Protein AF-A0A3N9PJY9-F1 (afd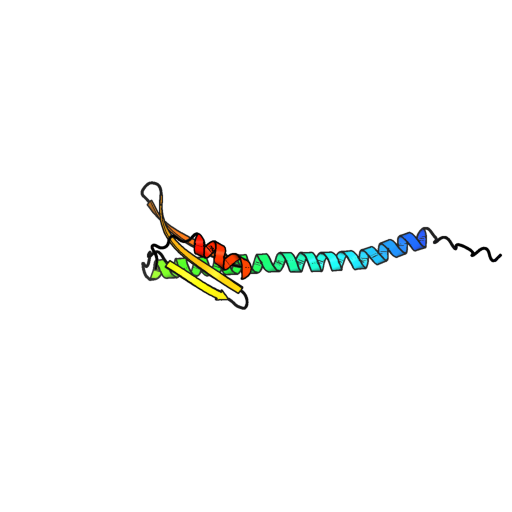b_monomer_lite)

Structure (mmCIF, N/CA/C/O backbone):
data_AF-A0A3N9PJY9-F1
#
_entry.id   AF-A0A3N9PJY9-F1
#
loop_
_atom_site.group_PDB
_atom_site.id
_atom_site.type_symbol
_atom_site.label_atom_id
_atom_site.label_alt_id
_atom_site.label_comp_id
_atom_site.label_asym_id
_atom_site.label_entity_id
_atom_site.label_seq_id
_atom_site.pdbx_PDB_ins_code
_atom_site.Cartn_x
_atom_site.Cartn_y
_atom_site.Cartn_z
_atom_site.occupancy
_atom_site.B_iso_or_equiv
_atom_site.auth_seq_id
_atom_site.auth_comp_id
_atom_site.auth_asym_id
_atom_site.auth_atom_id
_atom_site.pdbx_PDB_model_num
ATOM 1 N N . MET A 1 1 ? 20.018 19.523 -65.898 1.00 37.66 1 MET A N 1
ATOM 2 C CA . MET A 1 1 ? 19.052 19.009 -64.904 1.00 37.66 1 MET A CA 1
ATOM 3 C C . MET A 1 1 ? 19.683 17.777 -64.263 1.00 37.66 1 MET A C 1
ATOM 5 O O . MET A 1 1 ? 19.847 16.781 -64.951 1.00 37.66 1 MET A O 1
ATOM 9 N N . LYS A 1 2 ? 20.205 17.884 -63.031 1.00 36.34 2 LYS A N 1
ATOM 10 C CA . LYS A 1 2 ? 20.875 16.761 -62.349 1.00 36.34 2 LYS A CA 1
ATOM 11 C C . LYS A 1 2 ? 19.798 15.835 -61.785 1.00 36.34 2 LYS A C 1
ATOM 13 O O . LYS A 1 2 ? 19.137 16.199 -60.819 1.00 36.34 2 LYS A O 1
ATOM 18 N N . ILE A 1 3 ? 19.607 14.682 -62.417 1.00 47.38 3 ILE A N 1
ATOM 19 C CA . ILE A 1 3 ? 18.806 13.591 -61.861 1.00 47.38 3 ILE A CA 1
ATOM 20 C C . ILE A 1 3 ? 19.613 13.061 -60.675 1.00 47.38 3 ILE A C 1
ATOM 22 O O . ILE A 1 3 ? 20.723 12.564 -60.851 1.00 47.38 3 ILE A O 1
ATOM 26 N N . MET A 1 4 ? 19.120 13.301 -59.461 1.00 46.47 4 MET A N 1
ATOM 27 C CA . MET A 1 4 ? 19.731 12.771 -58.248 1.00 46.47 4 MET A CA 1
ATOM 28 C C . MET A 1 4 ? 19.497 11.262 -58.214 1.00 46.47 4 MET A C 1
ATOM 30 O O . MET A 1 4 ? 18.358 10.803 -58.224 1.00 46.47 4 MET A O 1
ATOM 34 N N . ASP A 1 5 ? 20.596 10.522 -58.200 1.00 48.59 5 ASP A N 1
ATOM 35 C CA . ASP A 1 5 ? 20.672 9.069 -58.099 1.00 48.59 5 ASP A CA 1
ATOM 36 C C . ASP A 1 5 ? 20.067 8.620 -56.753 1.00 48.59 5 ASP A C 1
ATOM 38 O O . ASP A 1 5 ? 20.668 8.806 -55.691 1.00 48.59 5 ASP A O 1
ATOM 42 N N . GLN A 1 6 ? 18.840 8.091 -56.761 1.00 54.44 6 GLN A N 1
ATOM 43 C CA . GLN A 1 6 ? 18.240 7.480 -55.573 1.00 54.44 6 GLN A CA 1
ATOM 44 C C . GLN A 1 6 ? 18.860 6.093 -55.381 1.00 54.44 6 GLN A C 1
ATOM 46 O O . GLN A 1 6 ? 18.397 5.104 -55.945 1.00 54.44 6 GLN A O 1
ATOM 51 N N . LYS A 1 7 ? 19.929 6.015 -54.583 1.00 60.06 7 LYS A N 1
ATOM 52 C CA . LYS A 1 7 ? 20.488 4.738 -54.121 1.00 60.06 7 LYS A CA 1
ATOM 53 C C . LYS A 1 7 ? 19.474 4.057 -53.200 1.00 60.06 7 LYS A C 1
ATOM 55 O O . LYS A 1 7 ? 19.354 4.417 -52.033 1.00 60.06 7 LYS A O 1
ATOM 60 N N . GLY A 1 8 ? 18.714 3.108 -53.743 1.00 58.28 8 GLY A N 1
ATOM 61 C CA . GLY A 1 8 ? 17.864 2.223 -52.951 1.00 58.28 8 GLY A CA 1
ATOM 62 C C . GLY A 1 8 ? 18.719 1.385 -52.002 1.00 58.28 8 GLY A C 1
ATOM 63 O O . GLY A 1 8 ? 19.741 0.837 -52.413 1.00 58.28 8 GLY A O 1
ATOM 64 N N . TYR A 1 9 ? 18.315 1.313 -50.737 1.00 67.69 9 TYR A N 1
ATOM 65 C CA . TYR A 1 9 ? 18.976 0.470 -49.744 1.00 67.69 9 TYR A CA 1
ATOM 66 C C . TYR A 1 9 ? 18.809 -1.007 -50.105 1.00 67.69 9 TYR A C 1
ATOM 68 O O . TYR A 1 9 ? 17.738 -1.435 -50.544 1.00 67.69 9 TYR A O 1
ATOM 76 N N . SER A 1 10 ? 19.862 -1.796 -49.908 1.00 75.56 10 SER A N 1
ATOM 77 C CA . SER A 1 10 ? 19.786 -3.245 -50.080 1.00 75.56 10 SER A CA 1
ATOM 78 C C . SER A 1 10 ? 18.892 -3.854 -48.998 1.00 75.56 10 SER A C 1
ATOM 80 O O . SER A 1 10 ? 18.915 -3.423 -47.845 1.00 75.56 10 SER A O 1
ATOM 82 N N . ILE A 1 11 ? 18.153 -4.914 -49.340 1.00 76.75 11 ILE A N 1
ATOM 83 C CA . ILE A 1 11 ? 17.318 -5.687 -48.400 1.00 76.75 11 ILE A CA 1
ATOM 84 C C . ILE A 1 11 ? 18.124 -6.092 -47.154 1.00 76.75 11 ILE A C 1
ATOM 86 O O . ILE A 1 11 ? 17.612 -6.073 -46.035 1.00 76.75 11 ILE A O 1
ATOM 90 N N . VAL A 1 12 ? 19.410 -6.399 -47.340 1.00 77.12 12 VAL A N 1
ATOM 91 C CA . VAL A 1 12 ? 20.334 -6.745 -46.255 1.00 77.12 12 VAL A CA 1
ATOM 92 C C . VAL A 1 12 ? 20.572 -5.557 -45.323 1.00 77.12 12 VAL A C 1
ATOM 94 O O . VAL A 1 12 ? 20.553 -5.728 -44.108 1.00 77.12 12 VAL A O 1
ATOM 97 N N . GLU A 1 13 ? 20.743 -4.346 -45.851 1.00 77.06 13 GLU A N 1
ATOM 98 C CA . GLU A 1 13 ? 20.943 -3.136 -45.042 1.00 77.06 13 GLU A CA 1
ATOM 99 C C . GLU A 1 13 ? 19.687 -2.802 -44.235 1.00 77.06 13 GLU A C 1
ATOM 101 O O . GLU A 1 13 ? 19.787 -2.449 -43.062 1.00 77.06 13 GLU A O 1
ATOM 106 N N . THR A 1 14 ? 18.500 -2.988 -44.820 1.00 79.94 14 THR A N 1
ATOM 107 C CA . THR A 1 14 ? 17.229 -2.772 -44.115 1.00 79.94 14 THR A CA 1
ATOM 108 C C . THR A 1 14 ? 17.026 -3.796 -42.997 1.00 79.94 14 THR A C 1
ATOM 110 O O . THR A 1 14 ? 16.692 -3.422 -41.875 1.00 79.94 14 THR A O 1
ATOM 113 N N . LEU A 1 15 ? 17.296 -5.079 -43.261 1.00 76.81 15 LEU A N 1
ATOM 114 C CA . LEU A 1 15 ? 17.210 -6.141 -42.252 1.00 76.81 15 LEU A CA 1
ATOM 115 C C . LEU A 1 15 ? 18.223 -5.943 -41.120 1.00 76.81 15 LEU A C 1
ATOM 117 O O . LEU A 1 15 ? 17.884 -6.106 -39.949 1.00 76.81 15 LEU A O 1
ATOM 121 N N . THR A 1 16 ? 19.449 -5.541 -41.458 1.00 80.56 16 THR A N 1
ATOM 122 C CA . THR A 1 16 ? 20.498 -5.272 -40.467 1.00 80.56 16 THR A CA 1
ATOM 123 C C . THR A 1 16 ? 20.133 -4.058 -39.619 1.00 80.56 16 THR A C 1
ATOM 125 O O . THR A 1 16 ? 20.241 -4.112 -38.396 1.00 80.56 16 THR A O 1
ATOM 128 N N . ALA A 1 17 ? 19.615 -2.992 -40.236 1.00 82.00 17 ALA A N 1
ATOM 129 C CA . ALA A 1 17 ? 19.124 -1.826 -39.514 1.00 82.00 17 ALA A CA 1
ATOM 130 C C . ALA A 1 17 ? 17.987 -2.201 -38.552 1.00 82.00 17 ALA A C 1
ATOM 132 O O . ALA A 1 17 ? 18.044 -1.812 -37.391 1.00 82.00 17 ALA A O 1
ATOM 133 N N . MET A 1 18 ? 17.009 -3.011 -38.979 1.00 82.62 18 MET A N 1
ATOM 134 C CA . MET A 1 18 ? 15.911 -3.476 -38.118 1.00 82.62 18 MET A CA 1
ATOM 135 C C . MET A 1 18 ? 16.399 -4.347 -36.955 1.00 82.62 18 MET A C 1
ATOM 137 O O . MET A 1 18 ? 15.921 -4.182 -35.831 1.00 82.62 18 MET A O 1
ATOM 141 N N . ALA A 1 19 ? 17.363 -5.240 -37.188 1.00 80.00 19 ALA A N 1
ATOM 142 C CA . ALA A 1 19 ? 17.963 -6.055 -36.134 1.00 80.00 19 ALA A CA 1
ATOM 143 C C . ALA A 1 19 ? 18.690 -5.183 -35.097 1.00 80.00 19 ALA A C 1
ATOM 145 O O . ALA A 1 19 ? 18.438 -5.314 -33.900 1.00 80.00 19 ALA A O 1
ATOM 146 N N . VAL A 1 20 ? 19.514 -4.232 -35.548 1.00 82.75 20 VAL A N 1
ATOM 147 C CA . VAL A 1 20 ? 20.215 -3.282 -34.666 1.00 82.75 20 VAL A CA 1
ATOM 148 C C . VAL A 1 20 ? 19.219 -2.412 -33.892 1.00 82.75 20 VAL A C 1
ATOM 150 O O . VAL A 1 20 ? 19.376 -2.212 -32.689 1.00 82.75 20 VAL A O 1
ATOM 153 N N . PHE A 1 21 ? 18.149 -1.952 -34.545 1.00 78.94 21 PHE A N 1
ATOM 154 C CA . PHE A 1 21 ? 17.095 -1.171 -33.895 1.00 78.94 21 PHE A CA 1
ATOM 155 C C . PHE A 1 21 ? 16.361 -1.984 -32.820 1.00 78.94 21 PHE A C 1
ATOM 157 O O . PHE A 1 21 ? 16.085 -1.477 -31.735 1.00 78.94 21 PHE A O 1
ATOM 164 N N . SER A 1 22 ? 16.099 -3.265 -33.085 1.00 74.56 22 SER A N 1
ATOM 165 C CA . SER A 1 22 ? 15.442 -4.180 -32.143 1.00 74.56 22 SER A CA 1
ATOM 166 C C . SER A 1 22 ? 16.305 -4.440 -30.907 1.00 74.56 22 SER A C 1
ATOM 168 O O . SER A 1 22 ? 15.793 -4.431 -29.789 1.00 74.56 22 SER A O 1
ATOM 170 N N . VAL A 1 23 ? 17.622 -4.588 -31.089 1.00 81.12 23 VAL A N 1
ATOM 171 C CA . VAL A 1 23 ? 18.591 -4.750 -29.991 1.00 81.12 23 VAL A CA 1
ATOM 172 C C . VAL A 1 23 ? 18.604 -3.541 -29.051 1.00 81.12 23 VAL A C 1
ATOM 174 O O . VAL A 1 23 ? 18.836 -3.713 -27.860 1.00 81.12 23 VAL A O 1
ATOM 177 N N . LEU A 1 24 ? 18.317 -2.333 -29.545 1.00 77.62 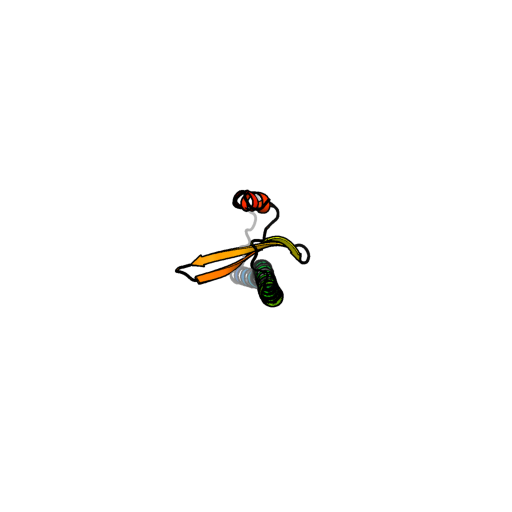24 LEU A N 1
ATOM 178 C CA . LEU A 1 24 ? 18.276 -1.117 -28.724 1.00 77.62 24 LEU A CA 1
ATOM 179 C C . LEU A 1 24 ? 16.891 -0.840 -28.119 1.00 77.62 24 LEU A C 1
ATOM 181 O O . LEU A 1 24 ? 16.791 -0.424 -26.965 1.00 77.62 24 LEU A O 1
ATOM 185 N N . ILE A 1 25 ? 15.813 -1.085 -28.868 1.00 80.81 25 ILE A N 1
ATOM 186 C CA . ILE A 1 25 ? 14.444 -0.784 -28.425 1.00 80.81 25 ILE A CA 1
ATOM 187 C C . ILE A 1 25 ? 13.979 -1.729 -27.320 1.00 80.81 25 ILE A C 1
ATOM 189 O O . ILE A 1 25 ? 13.351 -1.281 -26.361 1.00 80.81 25 ILE A O 1
ATOM 193 N N . ILE A 1 26 ? 14.270 -3.025 -27.442 1.00 77.19 26 ILE A N 1
ATOM 194 C CA . ILE A 1 26 ? 13.808 -4.041 -26.490 1.00 77.19 26 ILE A CA 1
ATOM 195 C C . ILE A 1 26 ? 14.307 -3.763 -25.059 1.00 77.19 26 ILE A C 1
ATOM 197 O O . ILE A 1 26 ? 13.460 -3.688 -24.163 1.00 77.19 26 ILE A O 1
ATOM 201 N N . PRO A 1 27 ? 15.613 -3.545 -24.796 1.00 78.56 27 PRO A N 1
ATOM 202 C CA . PRO A 1 27 ? 16.079 -3.254 -23.441 1.00 78.56 27 PRO A CA 1
ATOM 203 C C . PRO A 1 27 ? 15.556 -1.908 -22.922 1.00 78.56 27 PRO A C 1
ATOM 205 O O . PRO A 1 27 ? 15.261 -1.782 -21.733 1.00 78.56 27 PRO A O 1
ATOM 208 N N . PHE A 1 28 ? 15.366 -0.912 -23.794 1.00 81.31 28 PHE A N 1
ATOM 209 C CA . PHE A 1 28 ? 14.781 0.372 -23.404 1.00 81.31 28 PHE A CA 1
ATOM 210 C C . PHE A 1 28 ? 13.325 0.218 -22.936 1.00 81.31 28 PHE A C 1
ATOM 212 O O . PHE A 1 28 ? 12.957 0.707 -21.867 1.00 81.31 28 PHE A O 1
ATOM 219 N N . TYR A 1 29 ? 12.511 -0.535 -23.683 1.00 79.75 29 TYR A N 1
ATOM 220 C CA . TYR A 1 29 ? 11.138 -0.861 -23.292 1.00 79.75 29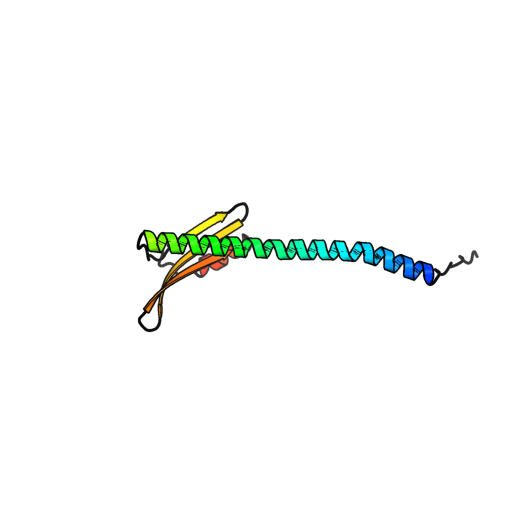 TYR A CA 1
ATOM 221 C C . TYR A 1 29 ? 11.082 -1.682 -22.006 1.00 79.75 29 TYR A C 1
ATOM 223 O O . TYR A 1 29 ? 10.274 -1.383 -21.129 1.00 79.75 29 TYR A O 1
ATOM 231 N N . GLN A 1 30 ? 11.954 -2.683 -21.862 1.00 73.69 30 GLN A N 1
ATOM 232 C CA . GLN A 1 30 ? 12.046 -3.460 -20.626 1.00 73.69 30 GLN A CA 1
ATOM 233 C C . GLN A 1 30 ? 12.360 -2.555 -19.435 1.00 73.69 30 GLN A C 1
ATOM 235 O O . GLN A 1 30 ? 11.683 -2.643 -18.416 1.00 73.69 30 GLN A O 1
ATOM 240 N N . THR A 1 31 ? 13.307 -1.630 -19.582 1.00 75.31 31 THR A N 1
ATOM 241 C CA . THR A 1 31 ? 13.677 -0.684 -18.520 1.00 75.31 31 THR A CA 1
ATOM 242 C C . THR A 1 31 ? 12.484 0.185 -18.112 1.00 75.31 31 THR A C 1
ATOM 244 O O . THR A 1 31 ? 12.191 0.308 -16.925 1.00 75.31 31 THR A O 1
ATOM 247 N N . LEU A 1 32 ? 11.732 0.724 -19.078 1.00 73.69 32 LEU A N 1
ATOM 248 C CA . LEU A 1 32 ? 10.521 1.507 -18.804 1.00 73.69 32 LEU A CA 1
ATOM 249 C C . LEU A 1 32 ? 9.437 0.693 -18.083 1.00 73.69 32 LEU A C 1
ATOM 251 O O . LEU A 1 32 ? 8.842 1.182 -17.122 1.00 73.69 32 LEU A O 1
ATOM 255 N N . VAL A 1 33 ? 9.199 -0.547 -18.514 1.00 69.44 33 VAL A N 1
ATOM 256 C CA . VAL A 1 33 ? 8.214 -1.444 -17.891 1.00 69.44 33 VAL A CA 1
ATOM 257 C C . VAL A 1 33 ? 8.630 -1.814 -16.466 1.00 69.44 33 VAL A C 1
ATOM 259 O O . VAL A 1 33 ? 7.803 -1.749 -15.556 1.00 69.44 33 VAL A O 1
ATOM 262 N N . PHE A 1 34 ? 9.909 -2.127 -16.236 1.00 66.38 34 PHE A N 1
ATOM 263 C CA . PHE A 1 34 ? 10.435 -2.403 -14.898 1.00 66.38 34 PHE A CA 1
ATOM 264 C C . PHE A 1 34 ? 10.281 -1.194 -13.968 1.00 66.38 34 PHE A C 1
ATOM 266 O O . PHE A 1 34 ? 9.743 -1.345 -12.873 1.00 66.38 34 PHE A O 1
ATOM 273 N N . PHE A 1 35 ? 10.636 0.015 -14.415 1.00 61.75 35 PHE A N 1
ATOM 274 C CA . PHE A 1 35 ? 10.452 1.238 -13.620 1.00 61.75 35 PHE A CA 1
ATOM 275 C C . PHE A 1 35 ? 8.981 1.523 -13.274 1.00 61.75 35 PHE A C 1
ATOM 277 O O . PHE A 1 35 ? 8.679 2.064 -12.205 1.00 61.75 35 PHE A O 1
ATOM 284 N N . GLN A 1 36 ? 8.045 1.177 -14.162 1.00 62.06 36 GLN A N 1
ATOM 285 C CA . GLN A 1 36 ? 6.615 1.333 -13.891 1.00 62.06 36 GLN A CA 1
ATOM 286 C C . GLN A 1 36 ? 6.088 0.291 -1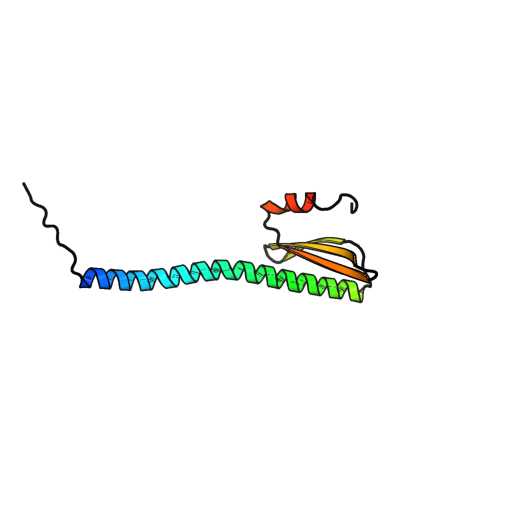2.896 1.00 62.06 36 GLN A C 1
ATOM 288 O O . GLN A 1 36 ? 5.298 0.641 -12.017 1.00 62.06 36 GLN A O 1
ATOM 293 N N . LEU A 1 37 ? 6.533 -0.964 -13.001 1.00 59.62 37 LEU A N 1
ATOM 294 C CA . LEU A 1 37 ? 6.109 -2.052 -12.114 1.00 59.62 37 LEU A CA 1
ATOM 295 C C . LEU A 1 37 ? 6.670 -1.906 -10.694 1.00 59.62 37 LEU A C 1
ATOM 297 O O . LEU A 1 37 ? 5.940 -2.119 -9.722 1.00 59.62 37 LEU A O 1
ATOM 301 N N . ASP A 1 38 ? 7.927 -1.485 -10.566 1.00 62.38 38 ASP A N 1
ATOM 302 C CA . ASP A 1 38 ? 8.624 -1.418 -9.278 1.00 62.38 38 ASP A CA 1
ATOM 303 C C . ASP A 1 38 ? 7.978 -0.397 -8.326 1.00 62.38 38 ASP A C 1
ATOM 305 O O . ASP A 1 38 ? 7.784 -0.628 -7.130 1.00 62.38 38 ASP A O 1
ATOM 309 N N . ASN A 1 39 ? 7.480 0.712 -8.879 1.00 64.81 39 ASN A N 1
ATOM 310 C CA . ASN A 1 39 ? 6.812 1.731 -8.079 1.00 64.81 39 ASN A CA 1
ATOM 311 C C . ASN A 1 39 ? 5.538 1.221 -7.385 1.00 64.81 39 ASN A C 1
ATOM 313 O O . ASN A 1 39 ? 5.287 1.611 -6.243 1.00 64.81 39 ASN A O 1
ATOM 317 N N . GLY A 1 40 ? 4.760 0.351 -8.036 1.00 70.94 40 GLY A N 1
ATOM 318 C CA . GLY A 1 40 ? 3.542 -0.221 -7.456 1.00 70.94 40 GLY A CA 1
ATOM 319 C C . GLY A 1 40 ? 3.815 -1.334 -6.441 1.00 70.94 40 GLY A C 1
ATOM 320 O O . GLY A 1 40 ? 3.080 -1.459 -5.460 1.00 70.94 40 GLY A O 1
ATOM 321 N N . ALA A 1 41 ? 4.879 -2.117 -6.643 1.00 76.81 41 ALA A N 1
ATOM 322 C CA . ALA A 1 41 ? 5.282 -3.175 -5.717 1.00 76.81 41 ALA A CA 1
ATOM 323 C C . ALA A 1 41 ? 5.699 -2.600 -4.355 1.00 76.81 41 ALA A C 1
ATOM 325 O O . ALA A 1 41 ? 5.226 -3.062 -3.315 1.00 76.81 41 ALA A O 1
ATOM 326 N N . VAL A 1 42 ? 6.491 -1.524 -4.365 1.00 81.62 42 VAL A N 1
ATOM 327 C CA . VAL A 1 42 ? 6.938 -0.832 -3.147 1.00 81.62 42 VAL A CA 1
ATOM 328 C C . VAL A 1 42 ? 5.766 -0.240 -2.353 1.00 81.62 42 VAL A C 1
ATOM 330 O O . VAL A 1 42 ? 5.769 -0.304 -1.125 1.00 81.62 42 VAL A O 1
ATOM 333 N N . ASP A 1 43 ? 4.741 0.307 -3.019 1.00 83.50 43 ASP A N 1
ATOM 334 C CA . ASP A 1 43 ? 3.545 0.830 -2.335 1.00 83.50 43 ASP A CA 1
ATOM 335 C C . ASP A 1 43 ? 2.769 -0.279 -1.630 1.00 83.50 43 ASP A C 1
ATOM 337 O O . ASP A 1 43 ? 2.357 -0.114 -0.485 1.00 83.50 43 ASP A O 1
ATOM 341 N N . ARG A 1 44 ? 2.579 -1.418 -2.307 1.00 82.75 44 ARG A N 1
ATOM 342 C CA . ARG A 1 44 ? 1.855 -2.562 -1.743 1.00 82.75 44 ARG A CA 1
ATOM 343 C C . ARG A 1 44 ? 2.603 -3.164 -0.565 1.00 82.75 44 ARG A C 1
ATOM 345 O O . ARG A 1 44 ? 1.988 -3.400 0.466 1.00 82.75 44 ARG A O 1
ATOM 352 N N . MET A 1 45 ? 3.913 -3.359 -0.697 1.00 86.69 45 MET A N 1
ATOM 353 C CA . MET A 1 45 ? 4.739 -3.904 0.380 1.00 86.69 45 MET A CA 1
ATOM 354 C C . MET A 1 45 ? 4.695 -3.006 1.622 1.00 86.69 45 MET A C 1
ATOM 356 O O . MET A 1 45 ? 4.468 -3.491 2.726 1.00 86.69 45 MET A O 1
ATOM 360 N N . ASN A 1 46 ? 4.832 -1.688 1.443 1.00 88.69 46 ASN A N 1
ATOM 361 C CA . ASN A 1 46 ? 4.720 -0.738 2.551 1.00 88.69 46 ASN A CA 1
ATOM 362 C C . ASN A 1 46 ? 3.314 -0.692 3.156 1.00 88.69 46 ASN A C 1
ATOM 364 O O . ASN A 1 46 ? 3.190 -0.554 4.368 1.00 88.69 46 ASN A O 1
ATOM 368 N N . ALA A 1 47 ? 2.266 -0.783 2.334 1.00 87.31 47 ALA A N 1
ATOM 369 C CA . ALA A 1 47 ? 0.891 -0.789 2.819 1.00 87.31 47 ALA A CA 1
ATOM 370 C C . ALA A 1 47 ? 0.588 -2.032 3.667 1.00 87.31 47 ALA A C 1
ATOM 372 O O . ALA A 1 47 ? -0.068 -1.909 4.696 1.00 87.31 47 ALA A O 1
ATOM 373 N N . VAL A 1 48 ? 1.100 -3.200 3.263 1.00 89.31 48 VAL A N 1
ATOM 374 C CA . VAL A 1 48 ? 0.965 -4.451 4.024 1.00 89.31 48 VAL A CA 1
ATOM 375 C C . VAL A 1 48 ? 1.709 -4.361 5.354 1.00 89.31 48 VAL A C 1
ATOM 377 O O . VAL A 1 48 ? 1.085 -4.558 6.388 1.00 89.31 48 VAL A O 1
ATOM 380 N N . ASP A 1 49 ? 2.985 -3.964 5.358 1.00 92.88 49 ASP A N 1
ATOM 381 C CA . ASP A 1 49 ? 3.756 -3.832 6.609 1.00 92.88 49 ASP A CA 1
ATOM 382 C C . ASP A 1 49 ? 3.149 -2.777 7.555 1.00 92.88 49 ASP A C 1
ATOM 384 O O . ASP A 1 49 ? 3.174 -2.933 8.771 1.00 92.88 49 ASP A O 1
ATOM 388 N N . LEU A 1 50 ? 2.555 -1.701 7.025 1.00 91.88 50 LEU A N 1
ATOM 389 C CA . LEU A 1 50 ? 1.789 -0.760 7.849 1.00 91.88 50 LEU A CA 1
ATOM 390 C C . LEU A 1 50 ? 0.538 -1.412 8.447 1.00 91.88 50 LEU A C 1
ATOM 392 O O . LEU A 1 50 ? 0.302 -1.264 9.640 1.00 91.88 50 LEU A O 1
ATOM 396 N N . ALA A 1 51 ? -0.245 -2.142 7.653 1.00 89.88 51 ALA A N 1
ATOM 397 C CA . ALA A 1 51 ? -1.447 -2.808 8.146 1.00 89.88 51 ALA A CA 1
ATOM 398 C C . ALA A 1 51 ? -1.129 -3.863 9.220 1.00 89.88 51 ALA A C 1
ATOM 400 O O . ALA A 1 51 ? -1.842 -3.953 10.217 1.00 89.88 51 ALA A O 1
ATOM 401 N N . GLU A 1 52 ? -0.049 -4.627 9.042 1.00 92.06 52 GLU A N 1
ATOM 402 C CA . GLU A 1 52 ? 0.400 -5.644 9.998 1.00 92.06 52 GLU A CA 1
ATOM 403 C C . GLU A 1 52 ? 0.815 -5.029 11.335 1.00 92.06 52 GLU A C 1
ATOM 405 O O . GLU A 1 52 ? 0.366 -5.489 12.384 1.00 92.06 52 GLU A O 1
ATOM 410 N N . ARG A 1 53 ? 1.597 -3.943 11.313 1.00 92.25 53 ARG A N 1
ATOM 411 C CA . ARG A 1 53 ? 2.003 -3.236 12.540 1.00 92.25 53 ARG A CA 1
ATOM 412 C C . ARG A 1 53 ? 0.821 -2.663 13.305 1.00 92.25 53 ARG A C 1
ATOM 414 O O . ARG A 1 53 ? 0.815 -2.681 14.532 1.00 92.25 53 ARG A O 1
ATOM 421 N N . GLU A 1 54 ? -0.178 -2.159 12.595 1.00 90.75 54 GLU A N 1
ATOM 422 C CA . GLU A 1 54 ? -1.376 -1.614 13.228 1.00 90.75 54 GLU A CA 1
ATOM 423 C C . GLU A 1 54 ? -2.262 -2.695 13.819 1.00 90.75 54 GLU A C 1
ATOM 425 O O . GLU A 1 54 ? -2.807 -2.517 14.907 1.00 90.75 54 GLU A O 1
ATOM 430 N N . LEU A 1 55 ? -2.349 -3.843 13.150 1.00 90.19 55 LEU A N 1
ATOM 431 C CA . LEU A 1 55 ? -3.011 -5.008 13.709 1.00 90.19 55 LEU A CA 1
ATOM 432 C C . LEU A 1 55 ? -2.297 -5.479 14.980 1.00 90.19 55 LEU A C 1
ATOM 434 O O . LEU A 1 55 ? -2.946 -5.696 15.999 1.00 90.19 55 LEU A O 1
ATOM 438 N N . GLU A 1 56 ? -0.969 -5.592 14.941 1.00 92.25 56 GLU A N 1
ATOM 439 C CA . GLU A 1 56 ? -0.157 -5.966 16.099 1.00 92.25 56 GLU A CA 1
ATOM 440 C C . GLU A 1 56 ? -0.351 -4.977 17.258 1.00 92.25 56 GLU A C 1
ATOM 442 O O . GLU A 1 56 ? -0.654 -5.385 18.380 1.00 92.25 56 GLU A O 1
ATOM 447 N N . SER A 1 57 ? -0.258 -3.674 16.986 1.00 89.44 57 SER A N 1
ATOM 448 C CA . SER A 1 57 ? -0.455 -2.611 17.977 1.00 89.44 57 SER A CA 1
ATOM 449 C C . SER A 1 57 ? -1.850 -2.661 18.608 1.00 89.44 57 SER A C 1
ATOM 451 O O . SER A 1 57 ? -1.973 -2.611 19.835 1.00 89.44 57 SER A O 1
ATOM 453 N N . ALA A 1 58 ? -2.897 -2.819 17.792 1.00 87.81 58 ALA A N 1
ATOM 454 C CA . ALA A 1 58 ? -4.276 -2.918 18.263 1.00 87.81 58 ALA A CA 1
ATOM 455 C C . ALA A 1 58 ? -4.482 -4.144 19.164 1.00 87.81 58 ALA A C 1
ATOM 457 O O . ALA A 1 58 ? -5.111 -4.036 20.217 1.00 87.81 58 ALA A O 1
ATOM 458 N N . LEU A 1 59 ? -3.909 -5.294 18.792 1.00 88.44 59 LEU A N 1
ATOM 459 C CA . LEU A 1 59 ? -3.988 -6.523 19.582 1.00 88.44 59 LEU A CA 1
ATOM 460 C C . LEU A 1 59 ? -3.221 -6.413 20.905 1.00 88.44 59 LEU A C 1
ATOM 462 O O . LEU A 1 59 ? -3.730 -6.842 21.936 1.00 88.44 59 LEU A O 1
ATOM 466 N N . LEU A 1 60 ? -2.024 -5.820 20.895 1.00 91.44 60 LEU A N 1
ATOM 467 C CA . LEU A 1 60 ? -1.199 -5.662 22.097 1.00 91.44 60 LEU A CA 1
ATOM 468 C C . LEU A 1 60 ? -1.797 -4.667 23.095 1.00 91.44 60 LEU A C 1
ATOM 470 O O . LEU A 1 60 ? -1.690 -4.865 24.304 1.00 91.44 60 LEU A O 1
ATOM 474 N N . ARG A 1 61 ? -2.400 -3.582 22.600 1.00 89.88 61 ARG A N 1
ATOM 475 C CA . ARG A 1 61 ? -2.963 -2.511 23.437 1.00 89.88 61 ARG A CA 1
ATOM 476 C C . ARG A 1 61 ? -4.440 -2.708 23.760 1.00 89.88 61 ARG A C 1
ATOM 478 O O . ARG A 1 61 ? -4.982 -1.930 24.540 1.00 89.88 61 ARG A O 1
ATOM 485 N N . CYS A 1 62 ? -5.081 -3.717 23.164 1.00 83.56 62 CYS A N 1
ATOM 486 C CA . CYS A 1 62 ? -6.536 -3.879 23.152 1.00 83.56 62 CYS A CA 1
ATOM 487 C C . CYS A 1 62 ? -7.261 -2.601 22.689 1.00 83.56 62 CYS A C 1
ATOM 489 O O . CYS A 1 62 ? -8.349 -2.285 23.173 1.00 83.56 62 CYS A O 1
ATOM 491 N N . ASP A 1 63 ? -6.636 -1.850 21.780 1.00 82.88 63 ASP A N 1
ATOM 492 C CA . ASP A 1 63 ? -7.150 -0.576 21.293 1.00 82.88 63 ASP A CA 1
ATOM 493 C C . ASP A 1 63 ? -7.858 -0.766 19.951 1.00 82.88 63 ASP A C 1
ATOM 495 O O . ASP A 1 63 ? -7.248 -0.825 18.878 1.00 82.88 63 ASP A O 1
ATOM 499 N N . PHE A 1 64 ? -9.180 -0.850 20.050 1.00 83.81 64 PHE A N 1
ATOM 500 C CA . PHE A 1 64 ? -10.091 -1.046 18.933 1.00 83.81 64 PHE A CA 1
ATOM 501 C C . PHE A 1 64 ? -10.901 0.218 18.619 1.00 83.81 64 PHE A C 1
ATOM 503 O O . PHE A 1 64 ? -12.011 0.121 18.102 1.00 83.81 64 PHE A O 1
ATOM 510 N N . GLY A 1 65 ? -10.379 1.399 18.962 1.00 81.56 65 GLY A N 1
ATOM 511 C CA . GLY A 1 65 ? -10.995 2.668 18.585 1.00 81.56 65 GLY A CA 1
ATOM 512 C C . GLY A 1 65 ? -10.977 2.911 17.074 1.00 81.56 65 GLY A C 1
ATOM 513 O O . GLY A 1 65 ? -10.137 2.379 16.346 1.00 81.56 65 GLY A O 1
ATOM 514 N N . ASP A 1 66 ? -11.893 3.745 16.596 1.00 83.06 66 ASP A N 1
ATOM 515 C CA . ASP A 1 66 ? -11.818 4.260 15.232 1.00 83.06 66 ASP A CA 1
ATOM 516 C C . ASP A 1 66 ? -10.728 5.337 15.176 1.00 83.06 66 ASP A C 1
ATOM 518 O O . ASP A 1 66 ? -10.787 6.336 15.891 1.00 83.06 66 ASP A O 1
ATOM 522 N N . GLU A 1 67 ? -9.725 5.142 14.321 1.00 84.88 67 GLU A N 1
ATOM 523 C CA . GLU A 1 67 ? -8.589 6.055 14.194 1.00 84.88 67 GLU A CA 1
ATOM 524 C C . GLU A 1 67 ? -8.298 6.379 12.736 1.00 84.88 67 GLU A C 1
ATOM 526 O O . GLU A 1 67 ? -8.472 5.563 11.825 1.00 84.88 67 GLU A O 1
ATOM 531 N N . PHE A 1 68 ? -7.819 7.597 12.518 1.00 84.69 68 PHE A N 1
ATOM 532 C CA . PHE A 1 68 ? -7.453 8.082 11.203 1.00 84.69 68 PHE A CA 1
ATOM 533 C C . PHE A 1 68 ? -6.220 8.969 11.298 1.00 84.69 68 PHE A C 1
ATOM 535 O O . PHE A 1 68 ? -6.252 10.011 11.953 1.00 84.69 68 PHE A O 1
ATOM 542 N N . TYR A 1 69 ? -5.138 8.582 10.628 1.00 85.00 69 TYR A N 1
ATOM 543 C CA . TYR A 1 69 ? -3.908 9.365 10.645 1.00 85.00 69 TYR A CA 1
ATOM 544 C C . TYR A 1 69 ? -3.027 9.102 9.419 1.00 85.00 69 TYR A C 1
ATOM 546 O O . TYR A 1 69 ? -3.241 8.183 8.625 1.00 85.00 69 TYR A O 1
ATOM 554 N N . GLU A 1 70 ? -2.032 9.969 9.240 1.00 87.19 70 GLU A N 1
ATOM 555 C CA . GLU A 1 70 ? -1.098 9.928 8.120 1.00 87.19 70 GLU A CA 1
ATOM 556 C C . GLU A 1 70 ? 0.266 9.402 8.569 1.00 87.19 70 GLU A C 1
ATOM 558 O O . GLU A 1 70 ? 0.825 9.855 9.567 1.00 87.19 70 GLU A O 1
ATOM 563 N N . VAL A 1 71 ? 0.838 8.497 7.776 1.00 89.06 71 VAL A N 1
ATOM 564 C CA . VAL A 1 71 ? 2.196 7.985 7.963 1.00 89.06 71 VAL A CA 1
ATOM 565 C C . VAL A 1 71 ? 3.027 8.295 6.730 1.00 89.06 71 VAL A C 1
ATOM 567 O O . VAL A 1 71 ? 2.652 7.987 5.598 1.00 89.06 71 VAL A O 1
ATOM 570 N N . THR A 1 72 ? 4.199 8.884 6.948 1.00 87.19 72 THR A N 1
ATOM 571 C CA . THR A 1 72 ? 5.177 9.109 5.881 1.00 87.19 72 THR A CA 1
ATOM 572 C C . THR A 1 72 ? 6.251 8.030 5.943 1.00 87.19 72 THR A C 1
ATOM 574 O O . THR A 1 72 ? 6.887 7.845 6.978 1.00 87.19 72 THR A O 1
ATOM 577 N N . ARG A 1 73 ? 6.478 7.327 4.828 1.00 84.50 73 ARG A N 1
ATOM 578 C CA . ARG A 1 73 ? 7.605 6.398 4.666 1.00 84.50 73 ARG A CA 1
ATOM 579 C C . ARG A 1 73 ? 8.424 6.788 3.445 1.00 84.50 73 ARG A C 1
ATOM 581 O O . ARG A 1 73 ? 7.948 6.711 2.310 1.00 84.50 73 ARG A O 1
ATOM 588 N N . GLY A 1 74 ? 9.661 7.221 3.681 1.00 82.44 74 GLY A N 1
ATOM 589 C CA . GLY A 1 74 ? 10.507 7.798 2.638 1.00 82.44 74 GLY A CA 1
ATOM 590 C C . GLY A 1 74 ? 9.854 9.043 2.033 1.00 82.44 74 GLY A C 1
ATOM 591 O O .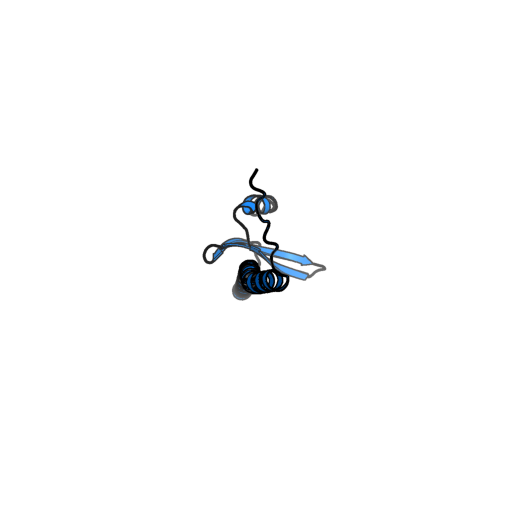 GLY A 1 74 ? 9.462 9.951 2.757 1.00 82.44 74 GLY A O 1
ATOM 592 N N . ASN A 1 75 ? 9.695 9.067 0.708 1.00 80.75 75 ASN A N 1
ATOM 593 C CA . ASN A 1 75 ? 9.028 10.158 -0.018 1.00 80.75 75 ASN A CA 1
ATOM 594 C C . ASN A 1 75 ? 7.545 9.862 -0.335 1.00 80.75 75 ASN A C 1
ATOM 596 O O . ASN A 1 75 ? 6.970 10.435 -1.262 1.00 80.75 75 ASN A O 1
ATOM 600 N N . ARG A 1 76 ? 6.926 8.907 0.371 1.00 81.94 76 ARG A N 1
ATOM 601 C CA . ARG A 1 76 ? 5.545 8.472 0.127 1.00 81.94 76 ARG A CA 1
ATOM 602 C C . ARG A 1 76 ? 4.686 8.673 1.367 1.00 81.94 76 ARG A C 1
ATOM 604 O O . ARG A 1 76 ? 5.147 8.474 2.491 1.00 81.94 76 ARG A O 1
ATOM 611 N N . LYS A 1 77 ? 3.436 9.070 1.139 1.00 85.88 77 LYS A N 1
ATOM 612 C CA . LYS A 1 77 ? 2.439 9.335 2.177 1.00 85.88 77 LYS A CA 1
ATOM 613 C C . LYS A 1 77 ? 1.341 8.288 2.105 1.00 85.88 77 LYS A C 1
ATOM 615 O O . LYS A 1 77 ? 0.764 8.054 1.040 1.00 85.88 77 LYS A O 1
ATOM 620 N N . TYR A 1 78 ? 1.062 7.693 3.251 1.00 87.75 78 TYR A N 1
ATOM 621 C CA . TYR A 1 78 ? 0.029 6.692 3.434 1.00 87.75 78 TYR A CA 1
ATOM 622 C C . TYR A 1 78 ? -0.977 7.220 4.441 1.00 87.75 78 TYR A C 1
ATOM 624 O O . TYR A 1 78 ? -0.613 7.864 5.422 1.00 87.75 78 TYR A O 1
ATOM 632 N N . ILE A 1 79 ? -2.245 6.948 4.185 1.00 88.69 79 ILE A N 1
ATOM 633 C CA . ILE A 1 79 ? -3.318 7.199 5.133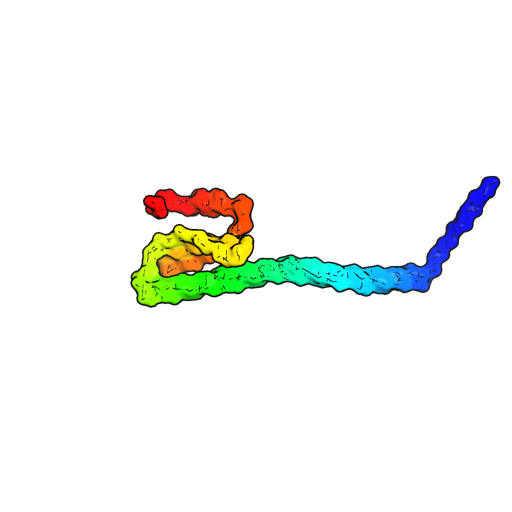 1.00 88.69 79 ILE A CA 1
ATOM 634 C C . ILE A 1 79 ? -3.705 5.857 5.729 1.00 88.69 79 ILE A C 1
ATOM 636 O O . ILE A 1 79 ? -4.007 4.926 4.981 1.00 88.69 79 ILE A O 1
ATOM 640 N N . VAL A 1 80 ? -3.705 5.778 7.053 1.00 88.81 80 VAL A N 1
ATOM 641 C CA . VAL A 1 80 ? -4.171 4.612 7.793 1.00 88.81 80 VAL A CA 1
ATOM 642 C C . VAL A 1 80 ? -5.524 4.946 8.399 1.00 88.81 80 VAL A C 1
ATOM 644 O O . VAL A 1 80 ? -5.697 5.990 9.030 1.00 88.81 80 VAL A O 1
ATOM 647 N N . ARG A 1 81 ? -6.489 4.052 8.195 1.00 88.44 81 ARG A N 1
ATOM 648 C CA . ARG A 1 81 ? -7.811 4.121 8.805 1.00 88.44 81 ARG A CA 1
ATOM 649 C C . ARG A 1 81 ? -8.102 2.819 9.535 1.00 88.44 81 ARG A C 1
ATOM 651 O O . ARG A 1 81 ? -8.188 1.766 8.907 1.00 88.44 81 ARG A O 1
ATOM 658 N N . LYS A 1 82 ? -8.303 2.915 10.843 1.00 89.00 82 LYS A N 1
ATOM 659 C CA . LYS A 1 82 ? -8.775 1.842 11.717 1.00 89.00 82 LYS A CA 1
ATOM 660 C C . LYS A 1 82 ? -10.262 2.067 11.954 1.00 89.00 82 LYS A C 1
ATOM 662 O O . LYS A 1 82 ? -10.658 3.183 12.284 1.00 89.00 82 LYS A O 1
ATOM 667 N N . LYS A 1 83 ? -11.092 1.054 11.722 1.00 88.62 83 LYS A N 1
ATOM 668 C CA . LYS A 1 83 ? -12.523 1.132 12.022 1.00 88.62 83 LYS A CA 1
ATOM 669 C C . LYS A 1 83 ? -13.071 -0.197 12.515 1.00 88.62 83 LYS A C 1
ATOM 671 O O . LYS A 1 83 ? -12.724 -1.247 11.969 1.00 88.62 83 LYS A O 1
ATOM 676 N N . MET A 1 84 ? -13.962 -0.156 13.495 1.00 87.44 84 MET A N 1
ATOM 677 C CA . MET A 1 84 ? -14.711 -1.333 13.927 1.00 87.44 84 MET A CA 1
ATOM 678 C C . MET A 1 84 ? -15.988 -1.475 13.104 1.00 87.44 84 MET A C 1
ATOM 680 O O . MET A 1 84 ? -16.818 -0.573 13.030 1.00 87.44 84 MET A O 1
ATOM 684 N N . VAL A 1 85 ? -16.158 -2.629 12.464 1.00 86.06 85 VAL A N 1
ATOM 685 C CA . VAL A 1 85 ? -17.312 -2.921 11.611 1.00 86.06 85 VAL A CA 1
ATOM 686 C C . VAL A 1 85 ? -18.067 -4.110 12.171 1.00 86.06 85 VAL A C 1
ATOM 688 O O . VAL A 1 85 ? -17.508 -5.187 12.368 1.00 86.06 85 VAL A O 1
ATOM 691 N N . THR A 1 86 ? -19.364 -3.939 12.399 1.00 84.25 86 THR A N 1
ATOM 692 C CA . THR A 1 86 ? -20.232 -5.042 12.809 1.00 84.25 86 THR A CA 1
ATOM 693 C C . THR A 1 86 ? -20.777 -5.763 11.581 1.00 84.25 86 THR A C 1
ATOM 695 O O . THR A 1 86 ? -21.482 -5.174 10.764 1.00 84.25 86 THR A O 1
ATOM 698 N N . VAL A 1 87 ? -20.484 -7.057 11.449 1.00 88.44 87 VAL A N 1
ATOM 699 C CA . VAL A 1 87 ? -20.988 -7.904 10.362 1.00 88.44 87 VAL A CA 1
ATOM 700 C C . VAL A 1 87 ? -21.640 -9.143 10.950 1.00 88.44 87 VAL A C 1
ATOM 702 O O . VAL A 1 87 ? -20.982 -9.955 11.592 1.00 88.44 87 VAL A O 1
ATOM 705 N N . ARG A 1 88 ? -22.949 -9.304 10.704 1.00 80.75 88 ARG A N 1
ATOM 706 C CA . ARG A 1 88 ? -23.729 -10.503 11.068 1.00 80.75 88 ARG A CA 1
ATOM 707 C C . ARG A 1 88 ? -23.482 -10.983 12.511 1.00 80.75 88 ARG A C 1
ATOM 709 O O . ARG A 1 88 ? -23.371 -12.183 12.729 1.00 80.75 88 ARG A O 1
ATOM 716 N N . HIS A 1 89 ? -23.451 -10.055 13.471 1.00 85.31 89 HIS A N 1
ATOM 717 C CA . HIS A 1 89 ? -23.222 -10.284 14.914 1.00 85.31 89 HIS A CA 1
ATOM 718 C C . HIS A 1 89 ? -21.761 -10.466 15.361 1.00 85.31 89 HIS A C 1
ATOM 720 O O . HIS A 1 89 ? -21.517 -10.666 16.547 1.00 85.31 89 HIS A O 1
ATOM 726 N N . HIS A 1 90 ? -20.785 -10.326 14.464 1.00 82.00 90 HIS A N 1
ATOM 727 C CA . HIS A 1 90 ? -19.373 -10.220 14.827 1.00 82.00 90 HIS A CA 1
ATOM 728 C C . HIS A 1 90 ? -18.906 -8.773 14.722 1.00 82.00 90 HIS A C 1
ATOM 730 O O . HIS A 1 90 ? -19.288 -8.062 13.793 1.00 82.00 90 HIS A O 1
ATOM 736 N N . VAL A 1 91 ? -18.060 -8.341 15.656 1.00 82.19 91 VAL A N 1
ATOM 737 C CA . VAL A 1 91 ? -17.334 -7.076 15.532 1.00 82.19 91 VAL A CA 1
ATOM 738 C C . VAL A 1 91 ? -15.972 -7.391 14.928 1.00 82.19 91 VAL A C 1
ATOM 740 O O . VAL A 1 91 ? -15.240 -8.226 15.453 1.00 82.19 91 VAL A O 1
ATOM 743 N N . MET A 1 92 ? -15.662 -6.769 13.796 1.00 86.62 92 MET A N 1
ATOM 744 C CA . MET A 1 92 ? -14.408 -6.954 13.077 1.00 86.62 92 MET A CA 1
ATOM 745 C C . MET A 1 92 ? -13.623 -5.653 13.074 1.00 86.62 92 MET A C 1
ATOM 747 O O . MET A 1 92 ? -14.171 -4.595 12.769 1.00 86.62 92 MET A O 1
ATOM 751 N N . LEU A 1 93 ? -12.328 -5.750 13.351 1.00 86.00 93 LEU A N 1
ATOM 752 C CA . LEU A 1 93 ? -11.397 -4.656 13.134 1.00 86.00 93 LEU A CA 1
ATOM 753 C C . LEU A 1 93 ? -11.032 -4.613 11.650 1.00 86.00 93 LEU A C 1
ATOM 755 O O . LEU A 1 93 ? -10.476 -5.571 11.113 1.00 86.00 93 LEU A O 1
ATOM 759 N N . GLN A 1 94 ? -11.343 -3.506 10.986 1.00 88.12 94 GLN A N 1
ATOM 760 C CA . GLN A 1 94 ? -10.941 -3.254 9.610 1.00 88.12 94 GLN A CA 1
ATOM 761 C C . GLN A 1 94 ? -9.854 -2.177 9.589 1.00 88.12 94 GLN A C 1
ATOM 763 O O . GLN A 1 94 ? -10.081 -1.045 10.014 1.00 88.12 94 GLN A O 1
ATOM 768 N N . ILE A 1 95 ? -8.682 -2.532 9.059 1.00 88.06 95 ILE A N 1
ATOM 769 C CA . ILE A 1 95 ? -7.553 -1.619 8.859 1.00 88.06 95 ILE A CA 1
ATOM 770 C C . ILE A 1 95 ? -7.396 -1.390 7.357 1.00 88.06 95 ILE A C 1
ATOM 772 O O . ILE A 1 95 ? -7.172 -2.325 6.589 1.00 88.06 95 ILE A O 1
ATOM 776 N N . GLU A 1 96 ? -7.545 -0.144 6.926 1.00 87.38 96 GLU A N 1
ATOM 777 C CA . GLU A 1 96 ? -7.388 0.278 5.537 1.00 87.38 96 GLU A CA 1
ATOM 778 C C . GLU A 1 96 ? -6.145 1.160 5.416 1.00 87.38 96 GLU A C 1
ATOM 780 O O . GLU A 1 96 ? -6.029 2.176 6.101 1.00 87.38 96 GLU A O 1
ATOM 785 N N . VAL A 1 97 ? -5.229 0.799 4.514 1.00 87.31 97 VAL A N 1
ATOM 786 C CA . VAL A 1 97 ? -4.047 1.609 4.198 1.00 87.31 97 VAL A CA 1
ATOM 787 C C . VAL A 1 97 ? -4.140 2.096 2.758 1.00 87.31 97 VAL A C 1
ATOM 789 O O . VAL A 1 97 ? -4.155 1.310 1.810 1.00 87.31 97 VAL A O 1
ATOM 792 N N . LEU A 1 98 ? -4.206 3.412 2.585 1.00 84.88 98 LEU A N 1
ATOM 793 C CA . LEU A 1 98 ? -4.343 4.069 1.289 1.00 84.88 98 LEU A CA 1
ATOM 794 C C . LEU A 1 98 ? -3.019 4.749 0.930 1.00 84.88 98 LEU A C 1
ATOM 796 O O . LEU A 1 98 ? -2.594 5.679 1.613 1.00 84.88 98 LEU A O 1
ATOM 800 N N . SER A 1 99 ? -2.378 4.321 -0.162 1.00 82.44 99 SER A N 1
ATOM 801 C CA . SER A 1 99 ? -1.262 5.077 -0.749 1.00 82.44 99 SER A CA 1
ATOM 802 C C . SER A 1 99 ? -1.827 6.274 -1.506 1.00 82.44 99 SER A C 1
ATOM 804 O O . SER A 1 99 ? -2.594 6.118 -2.463 1.00 82.44 99 SER A O 1
ATOM 806 N N . VAL A 1 100 ? -1.486 7.483 -1.062 1.00 74.38 100 VAL A N 1
ATOM 807 C CA . VAL A 1 100 ? -2.060 8.706 -1.618 1.00 74.38 100 VAL A CA 1
ATOM 808 C C . VAL A 1 100 ? -1.002 9.475 -2.389 1.00 74.38 100 VAL A C 1
ATOM 810 O O . VAL A 1 100 ? -0.087 10.075 -1.827 1.00 74.38 100 VAL A O 1
ATOM 813 N N . LYS A 1 101 ? -1.175 9.533 -3.713 1.00 65.44 101 LYS A N 1
ATOM 814 C CA . LYS A 1 101 ? -0.498 10.549 -4.525 1.00 65.44 101 LYS A CA 1
ATOM 815 C C . LYS A 1 101 ? -1.079 11.912 -4.143 1.00 65.44 101 LYS A C 1
ATOM 817 O O . LYS A 1 101 ? -2.300 12.060 -4.107 1.00 65.44 101 LYS A O 1
ATOM 822 N N . ARG A 1 102 ? -0.204 12.884 -3.857 1.00 57.16 102 ARG A N 1
ATOM 823 C CA . ARG A 1 102 ? -0.493 14.207 -3.253 1.00 57.16 102 ARG A CA 1
ATOM 824 C C . ARG A 1 102 ? -1.747 14.912 -3.809 1.00 57.16 102 ARG A C 1
ATOM 826 O O . ARG A 1 102 ? -2.441 15.592 -3.066 1.00 57.16 102 ARG A O 1
ATOM 833 N N . GLU A 1 103 ? -2.073 14.693 -5.081 1.00 53.28 103 GLU A N 1
ATOM 834 C CA . GLU A 1 103 ? -3.209 15.290 -5.800 1.00 53.28 103 GLU A CA 1
ATOM 835 C C . GLU A 1 103 ? -4.596 14.717 -5.435 1.00 53.28 103 GLU A C 1
ATOM 837 O O . GLU A 1 103 ? -5.598 15.408 -5.595 1.00 53.28 103 GLU A O 1
ATOM 842 N N . LYS A 1 104 ? -4.694 13.484 -4.910 1.00 56.91 104 LYS A N 1
ATOM 843 C CA . LYS A 1 104 ? -5.983 12.832 -4.566 1.00 56.91 104 LYS A CA 1
ATOM 844 C C . LYS A 1 104 ? -6.352 12.897 -3.079 1.00 56.91 104 LYS A C 1
ATOM 846 O O . LYS A 1 104 ? -7.432 12.460 -2.688 1.00 56.91 104 LYS A O 1
ATOM 851 N N . TYR A 1 105 ? -5.480 13.477 -2.260 1.00 54.34 105 TYR A N 1
ATOM 852 C CA . TYR A 1 105 ? -5.613 13.546 -0.802 1.00 54.34 105 TYR A CA 1
ATOM 853 C C . TYR A 1 105 ? -6.882 14.282 -0.346 1.00 54.34 105 TYR A C 1
ATOM 855 O O . TYR A 1 105 ? -7.612 13.808 0.522 1.00 54.34 105 TYR A O 1
ATOM 863 N N . LEU A 1 106 ? -7.217 15.389 -1.012 1.00 53.28 106 LEU A N 1
ATOM 864 C CA . LEU A 1 106 ? -8.390 16.205 -0.683 1.00 53.28 106 LEU A CA 1
ATOM 865 C C . LEU A 1 106 ? -9.727 15.516 -0.999 1.00 53.28 106 LEU A C 1
ATOM 867 O O . LEU A 1 106 ? -10.738 15.849 -0.386 1.00 53.28 106 LEU A O 1
ATOM 871 N N . ALA A 1 107 ? -9.753 14.568 -1.939 1.00 56.34 107 ALA A N 1
ATOM 872 C CA . ALA A 1 107 ? -10.970 13.834 -2.282 1.00 56.34 107 ALA A CA 1
ATOM 873 C C . ALA A 1 107 ? -11.284 12.745 -1.246 1.00 56.34 107 ALA A C 1
ATOM 875 O O . ALA A 1 107 ? -12.439 12.573 -0.871 1.00 56.34 107 ALA A O 1
ATOM 876 N N . ILE A 1 108 ? -10.250 12.065 -0.739 1.00 58.91 108 ILE A N 1
ATOM 877 C CA . ILE A 1 108 ? -10.392 11.011 0.274 1.00 58.91 108 ILE A CA 1
ATOM 878 C C . ILE A 1 108 ? -10.818 11.620 1.615 1.00 58.91 108 ILE A C 1
ATOM 880 O O . ILE A 1 108 ? -11.742 11.115 2.249 1.00 58.91 108 ILE A O 1
ATOM 884 N N . LEU A 1 109 ? -10.242 12.764 2.001 1.00 56.03 109 LEU A N 1
ATOM 885 C CA . LEU A 1 109 ? -10.645 13.474 3.219 1.00 56.03 109 LEU A CA 1
ATOM 886 C C . LEU A 1 109 ? -12.122 13.902 3.218 1.00 56.03 109 LEU A C 1
ATOM 888 O O . LEU A 1 109 ? -12.751 13.901 4.269 1.00 56.03 109 LEU A O 1
ATOM 892 N N . LYS A 1 110 ? -12.703 14.224 2.053 1.00 52.81 110 LYS A N 1
ATOM 893 C CA . LYS A 1 110 ? -14.130 14.583 1.935 1.00 52.81 110 LYS A CA 1
ATOM 894 C C . LYS A 1 110 ? -15.085 13.397 2.096 1.00 52.81 110 LYS A C 1
ATOM 896 O O . LYS A 1 110 ? -16.263 13.612 2.349 1.00 52.81 110 LYS A O 1
ATOM 901 N N . THR A 1 111 ? -14.600 12.167 1.927 1.00 56.16 111 THR A N 1
ATOM 902 C CA . THR A 1 111 ? -15.405 10.943 2.107 1.00 56.16 111 THR A CA 1
ATOM 903 C C . THR A 1 111 ? -15.378 10.399 3.534 1.00 56.16 111 THR A C 1
ATOM 905 O O . THR A 1 111 ? -16.055 9.415 3.828 1.00 56.16 111 THR A O 1
ATOM 908 N N . ILE A 1 112 ? -14.608 11.022 4.427 1.00 56.09 112 ILE A N 1
ATOM 909 C CA . ILE A 1 112 ? -14.578 10.655 5.839 1.00 56.09 112 ILE A CA 1
ATOM 910 C C . ILE A 1 112 ? -15.693 11.446 6.530 1.00 56.09 112 ILE A C 1
ATOM 912 O O . ILE A 1 112 ? -15.680 12.678 6.464 1.00 56.09 112 ILE A O 1
ATOM 916 N N . PRO A 1 113 ? -16.688 10.775 7.139 1.00 47.66 113 PRO A N 1
ATOM 917 C CA . PRO A 1 113 ? -17.761 11.466 7.835 1.00 47.66 113 PRO A CA 1
ATOM 918 C C . PRO A 1 113 ? -17.181 12.314 8.973 1.00 47.66 113 PRO A C 1
ATOM 920 O O . PRO A 1 113 ? -16.294 11.880 9.704 1.00 47.66 113 PRO A O 1
ATOM 923 N N . TYR A 1 114 ? -17.695 13.537 9.092 1.00 48.12 114 TYR A N 1
ATOM 924 C CA . TYR A 1 114 ? -17.250 14.602 10.000 1.00 48.12 114 TYR A CA 1
ATOM 925 C C . TYR A 1 114 ? -17.368 14.277 11.506 1.00 48.12 114 TYR A C 1
ATOM 927 O O . TYR A 1 114 ? -17.070 15.139 12.326 1.00 48.12 114 TYR A O 1
ATOM 935 N N . GLU A 1 115 ? -17.784 13.065 11.881 1.00 44.53 115 GLU A N 1
ATOM 936 C CA . GLU A 1 115 ? -18.066 12.668 13.269 1.00 44.53 115 GLU A CA 1
ATOM 937 C C . GLU A 1 115 ? -16.820 12.238 14.069 1.00 44.53 115 GLU A C 1
ATOM 939 O O . GLU A 1 115 ? -16.924 11.979 15.260 1.00 44.53 115 GLU A O 1
ATOM 944 N N . LEU A 1 116 ? -15.638 12.202 13.441 1.00 47.16 116 LEU A N 1
ATOM 945 C CA . LEU A 1 116 ? -14.355 11.835 14.068 1.00 47.16 116 LEU A CA 1
ATOM 946 C C . LEU A 1 116 ? -13.393 13.033 14.233 1.00 47.16 116 LEU A C 1
ATOM 948 O O . LEU A 1 116 ? -12.176 12.862 14.171 1.00 47.16 116 LEU A O 1
ATOM 952 N N . ARG A 1 117 ? -13.920 14.256 14.387 1.00 42.28 117 ARG A N 1
ATOM 953 C CA . ARG A 1 117 ? -13.124 15.450 14.726 1.00 42.28 117 ARG A CA 1
ATOM 954 C C . ARG A 1 117 ? -13.142 15.758 16.213 1.00 42.28 117 ARG A C 1
ATOM 956 O O . ARG A 1 117 ? -14.245 15.718 16.795 1.00 42.28 117 ARG A O 1
#

Sequence (117 aa):
MKIMDQKGYSIVETLTAMAVFSVLIIPFYQTLVFFQLDNGAVDRMNAVDLAERELESALLRCDFGDEFYEVTRGNRKYIVRKKMVTVRHHVMLQIEVLSVKREKYLAILKTIPYELR

Secondary structure (DSSP, 8-state):
-------PPPHHHHHHHHHHHHHHHHHHHHHHHHHHHHHHHHHHHHHHHHHHHHHHHHHHHT----EEEEEEETTEEEEEEEEEEEETTEEEEEEEEEE--GGGHHHHHHTS-GGG-

Foldseek 3Di:
DDDDDPPDDDPVRVVVVVVVVCVPVVVVVVVVVCVVVVVVVVLVVVQVVVQVVVVVVCVVVVPQDWDWDWDDDDPWIKIWTWHWDDDPNDTDIDIDIDTDDPVCVVVVVVPDPPPPD

Radius of gyration: 27.28 Å; chains: 1; bounding box: 45×30×88 Å

pLDDT: mean 75.74, std 14.47, range [36.34, 92.88]